Protein AF-A0A3D2RI47-F1 (afdb_monomer_lite)

Sequence (76 aa):
MIRPTQLIGWVQERIDVQSAIAFVADNLRKPIPKHVNFLYTFGSIALFLFVLQAITGTLMLVYYKPTVKEAYGSVQ

pLDDT: mean 79.47, std 13.5, range [49.97, 97.06]

Radius of gyration: 21.58 Å; chains: 1; bounding box: 45×39×51 Å

Foldseek 3Di:
DDDVVVVVVVCCVVDVVVVVVVVVVVVVPDDDDPPDDPVVCVVVVVVVVVVVCVVVVVVCVVQQDPDPVCRVVSVD

Structure (mmCIF, N/CA/C/O backbone):
data_AF-A0A3D2RI47-F1
#
_entry.id   AF-A0A3D2RI47-F1
#
loop_
_atom_site.group_PDB
_atom_site.id
_atom_site.type_symbol
_atom_site.label_atom_id
_atom_site.label_alt_id
_atom_site.label_comp_id
_atom_site.label_asym_id
_atom_site.label_entity_id
_atom_site.label_seq_id
_atom_site.pdbx_PDB_ins_code
_atom_site.Cartn_x
_atom_site.Cartn_y
_atom_site.Cartn_z
_atom_site.occupancy
_atom_site.B_iso_or_equiv
_atom_site.auth_seq_id
_atom_site.auth_comp_id
_atom_site.auth_asym_id
_atom_site.auth_atom_id
_atom_site.pdbx_PDB_model_num
ATOM 1 N N . MET A 1 1 ? -20.005 -28.565 -14.195 1.00 57.12 1 MET A N 1
ATOM 2 C CA . MET A 1 1 ? -18.718 -28.468 -13.471 1.00 57.12 1 MET A CA 1
ATOM 3 C C . MET A 1 1 ? -17.841 -27.454 -14.202 1.00 57.12 1 MET A C 1
ATOM 5 O O . MET A 1 1 ? -17.212 -27.804 -15.192 1.00 57.12 1 MET A O 1
ATOM 9 N N . ILE A 1 2 ? -17.902 -26.175 -13.818 1.00 59.97 2 ILE A N 1
ATOM 10 C CA . ILE A 1 2 ? -17.138 -25.107 -14.485 1.00 59.97 2 ILE A CA 1
ATOM 11 C C . ILE A 1 2 ? -15.687 -25.236 -14.022 1.00 59.97 2 ILE A C 1
ATOM 13 O O . ILE A 1 2 ? -15.410 -25.157 -12.828 1.00 59.97 2 ILE A O 1
ATOM 17 N N . ARG A 1 3 ? -14.767 -25.505 -14.952 1.00 71.06 3 ARG A N 1
ATOM 18 C CA . ARG A 1 3 ? -13.339 -25.581 -14.628 1.00 71.06 3 ARG A CA 1
ATOM 19 C C . ARG A 1 3 ? -12.825 -24.157 -14.364 1.00 71.06 3 ARG A C 1
ATOM 21 O O . ARG A 1 3 ? -13.138 -23.276 -15.165 1.00 71.06 3 ARG A O 1
ATOM 28 N N . PRO A 1 4 ? -12.027 -23.915 -13.310 1.00 68.25 4 PRO A N 1
ATOM 29 C CA . PRO A 1 4 ? -11.536 -22.575 -12.962 1.00 68.25 4 PRO A CA 1
ATOM 30 C C . PRO A 1 4 ? -10.786 -21.875 -14.110 1.00 68.25 4 PRO A C 1
ATOM 32 O O . PRO A 1 4 ? -10.850 -20.657 -14.238 1.00 68.25 4 PRO A O 1
ATOM 35 N N . THR A 1 5 ? -10.174 -22.634 -15.021 1.00 74.06 5 THR A N 1
ATOM 36 C CA . THR A 1 5 ? -9.532 -22.129 -16.245 1.00 74.06 5 THR A CA 1
ATOM 37 C C . THR A 1 5 ? -10.485 -21.425 -17.216 1.00 74.06 5 THR A C 1
ATOM 39 O O . THR A 1 5 ? -10.066 -20.499 -17.900 1.00 74.06 5 THR A O 1
ATOM 42 N N . GLN A 1 6 ? -11.761 -21.819 -17.265 1.00 77.06 6 GLN A N 1
ATOM 43 C CA . GLN A 1 6 ? -12.766 -21.199 -18.140 1.00 77.06 6 GLN A CA 1
ATOM 44 C C . GLN A 1 6 ? -13.212 -19.831 -17.605 1.00 77.06 6 GLN A C 1
ATOM 46 O O . GLN A 1 6 ? -13.415 -18.901 -18.377 1.00 77.06 6 GLN A O 1
ATOM 51 N N . LEU A 1 7 ? -13.313 -19.689 -16.277 1.00 77.88 7 LEU A N 1
ATOM 52 C CA . LEU A 1 7 ? -13.622 -18.411 -15.626 1.00 77.88 7 LEU A CA 1
ATOM 53 C C . LEU A 1 7 ? -12.478 -17.412 -15.793 1.00 77.88 7 LEU A C 1
ATOM 55 O O . LEU A 1 7 ? -12.722 -16.269 -16.161 1.00 77.88 7 LEU A O 1
ATOM 59 N N . ILE A 1 8 ? -11.237 -17.856 -15.576 1.00 77.50 8 ILE A N 1
ATOM 60 C CA . ILE A 1 8 ? -10.055 -17.012 -15.783 1.00 77.50 8 ILE A CA 1
ATOM 61 C C . ILE A 1 8 ? -9.980 -16.564 -17.246 1.00 77.50 8 ILE A C 1
ATOM 63 O O . ILE A 1 8 ? -9.807 -15.378 -17.492 1.00 77.50 8 ILE A O 1
ATOM 67 N N . GLY A 1 9 ? -10.190 -17.472 -18.208 1.00 79.19 9 GLY A N 1
ATOM 68 C CA . GLY A 1 9 ? -10.205 -17.133 -19.635 1.00 79.19 9 GLY A CA 1
ATOM 69 C C . GLY A 1 9 ? -11.296 -16.126 -20.013 1.00 79.19 9 GLY A C 1
ATOM 70 O O . GLY A 1 9 ? -11.018 -15.160 -20.715 1.00 79.19 9 GLY A O 1
ATOM 71 N N . TRP A 1 10 ? -12.514 -16.294 -19.491 1.00 81.94 10 TRP A N 1
ATOM 72 C CA . TRP A 1 10 ? -13.618 -15.359 -19.729 1.00 81.94 10 TRP A CA 1
ATOM 73 C C . TRP A 1 10 ? -13.360 -13.968 -19.127 1.00 81.94 10 TRP A C 1
ATOM 75 O O . TRP A 1 10 ? -13.639 -12.954 -19.767 1.00 81.94 10 TRP A O 1
ATOM 85 N N . VAL A 1 11 ? -12.789 -13.902 -17.916 1.00 80.31 11 VAL A N 1
ATOM 86 C CA . VAL A 1 11 ? -12.389 -12.630 -17.290 1.00 80.31 11 VAL A CA 1
ATOM 87 C C . VAL A 1 11 ? -11.264 -11.975 -18.086 1.00 80.31 11 VAL A C 1
ATOM 89 O O . VAL A 1 11 ? -11.339 -10.781 -18.341 1.00 80.31 11 VAL A O 1
ATOM 92 N N . GLN A 1 12 ? -10.271 -12.747 -18.525 1.00 80.00 12 GLN A N 1
ATOM 93 C CA . GLN A 1 12 ? -9.133 -12.277 -19.318 1.00 80.00 12 GLN A CA 1
ATOM 94 C C . GLN A 1 12 ? -9.554 -11.665 -20.663 1.00 80.00 12 GLN A C 1
ATOM 96 O O . GLN A 1 12 ? -8.928 -10.725 -21.142 1.00 80.00 12 GLN A O 1
ATOM 101 N N . GLU A 1 13 ? -10.610 -12.200 -21.280 1.00 79.81 13 GLU A N 1
ATOM 102 C CA . GLU A 1 13 ? -11.149 -11.708 -22.552 1.00 79.81 13 GLU A CA 1
ATOM 103 C C . GLU A 1 13 ? -11.912 -10.378 -22.396 1.00 79.81 13 GLU A C 1
ATOM 105 O O . GLU A 1 13 ? -12.062 -9.620 -23.352 1.00 79.81 13 GLU A O 1
ATOM 110 N N . ARG A 1 14 ? -12.431 -10.088 -21.196 1.00 80.31 14 ARG A N 1
ATOM 111 C CA . ARG A 1 14 ? -13.236 -8.886 -20.903 1.00 80.31 14 ARG A CA 1
ATOM 112 C C . ARG A 1 14 ? -12.459 -7.805 -20.160 1.00 80.31 14 ARG A C 1
ATOM 114 O O . ARG A 1 14 ? -12.746 -6.623 -20.319 1.00 80.31 14 ARG A O 1
ATOM 121 N N . ILE A 1 15 ? -11.501 -8.217 -19.344 1.00 79.12 15 ILE A N 1
ATOM 122 C CA . ILE A 1 15 ? -10.618 -7.375 -18.555 1.00 79.12 15 ILE A CA 1
ATOM 123 C C . ILE A 1 15 ? -9.211 -7.787 -1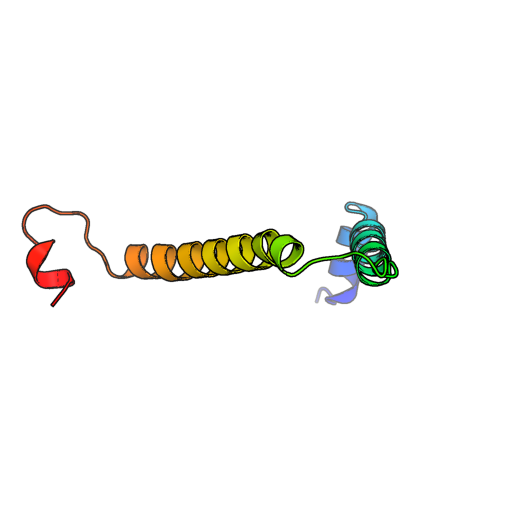8.955 1.00 79.12 15 ILE A C 1
ATOM 125 O O . ILE A 1 15 ? -8.812 -8.930 -18.738 1.00 79.12 15 ILE A O 1
ATOM 129 N N . ASP A 1 16 ? -8.451 -6.861 -19.530 1.00 80.38 16 ASP A N 1
ATOM 130 C CA . ASP A 1 16 ? -7.065 -7.114 -19.909 1.00 80.38 16 ASP A CA 1
ATOM 131 C C . ASP A 1 16 ? -6.157 -7.119 -18.667 1.00 80.38 16 ASP A C 1
ATOM 133 O O . ASP A 1 16 ? -5.358 -6.224 -18.401 1.00 80.38 16 ASP A O 1
ATOM 137 N N . VAL A 1 17 ? -6.334 -8.150 -17.842 1.00 79.19 17 VAL A N 1
ATOM 138 C CA . VAL A 1 17 ? -5.576 -8.357 -16.607 1.00 79.19 17 VAL A CA 1
ATOM 139 C C . VAL A 1 17 ? -4.102 -8.617 -16.928 1.00 79.19 17 VAL A C 1
ATOM 141 O O . VAL A 1 17 ? -3.231 -8.253 -16.141 1.00 79.19 17 VAL A O 1
ATOM 144 N N . GLN A 1 18 ? -3.801 -9.188 -18.102 1.00 79.88 18 GLN A N 1
ATOM 145 C CA . GLN A 1 18 ? -2.426 -9.479 -18.498 1.00 79.88 18 GLN A CA 1
ATOM 146 C C . GLN A 1 18 ? -1.661 -8.193 -18.784 1.00 79.88 18 GLN A C 1
ATOM 148 O O . GLN A 1 18 ? -0.515 -8.094 -18.349 1.00 79.88 18 GLN A O 1
ATOM 153 N N . SER A 1 19 ? -2.259 -7.203 -19.455 1.00 82.50 19 SER A N 1
ATOM 154 C CA . SER A 1 19 ? -1.564 -5.929 -19.658 1.00 82.50 19 SER A CA 1
ATOM 155 C C . SER A 1 19 ? -1.345 -5.180 -18.351 1.00 82.50 19 SER A C 1
ATOM 157 O O . SER A 1 19 ? -0.267 -4.623 -18.156 1.00 82.50 19 SER A O 1
ATOM 159 N N . ALA A 1 20 ? -2.293 -5.232 -17.412 1.00 83.75 20 ALA A N 1
ATOM 160 C CA . ALA A 1 20 ? -2.107 -4.653 -16.084 1.00 83.75 20 ALA A CA 1
ATOM 161 C C . ALA A 1 20 ? -0.950 -5.328 -15.321 1.00 83.75 20 ALA A C 1
ATOM 163 O O . ALA A 1 20 ? -0.095 -4.643 -14.757 1.00 83.75 20 ALA A O 1
ATOM 164 N N . ILE A 1 21 ? -0.875 -6.663 -15.342 1.00 85.12 21 ILE A N 1
ATOM 165 C CA . ILE A 1 21 ? 0.221 -7.420 -14.718 1.00 85.12 21 ILE A CA 1
ATOM 166 C C . ILE A 1 21 ? 1.557 -7.112 -15.402 1.00 85.12 21 ILE A C 1
ATOM 168 O O . ILE A 1 21 ? 2.549 -6.871 -14.714 1.00 85.12 21 ILE A O 1
ATOM 172 N N . ALA A 1 22 ? 1.588 -7.089 -16.737 1.00 86.06 22 ALA A N 1
ATOM 173 C CA . ALA A 1 22 ? 2.782 -6.760 -17.510 1.00 86.06 22 ALA A CA 1
ATOM 174 C C . ALA A 1 22 ? 3.264 -5.336 -17.206 1.00 86.06 22 ALA A C 1
ATOM 176 O O . ALA A 1 22 ? 4.438 -5.136 -16.911 1.00 86.06 22 ALA A O 1
ATOM 177 N N . PHE A 1 23 ? 2.349 -4.366 -17.149 1.00 87.12 23 PHE A N 1
ATOM 178 C CA . PHE A 1 23 ? 2.655 -2.989 -16.774 1.00 87.12 23 PHE A CA 1
ATOM 179 C C . PHE A 1 23 ? 3.273 -2.905 -15.375 1.00 87.12 23 PHE A C 1
ATOM 181 O O . PHE A 1 23 ? 4.275 -2.216 -15.178 1.00 87.12 23 PHE A O 1
ATOM 188 N N . VAL A 1 24 ? 2.716 -3.615 -14.390 1.00 87.19 24 VAL A N 1
ATOM 189 C CA . VAL A 1 24 ? 3.287 -3.660 -13.037 1.00 87.19 24 VAL A CA 1
ATOM 190 C C . VAL A 1 24 ? 4.682 -4.290 -13.068 1.00 87.19 24 VAL A C 1
ATOM 192 O O . VAL A 1 24 ? 5.628 -3.698 -12.549 1.00 87.19 24 VAL A O 1
ATOM 195 N N . ALA A 1 25 ? 4.840 -5.439 -13.728 1.00 87.88 25 ALA A N 1
ATOM 196 C CA . ALA A 1 25 ? 6.122 -6.129 -13.850 1.00 87.88 25 ALA A CA 1
ATOM 197 C C . ALA A 1 25 ? 7.204 -5.253 -14.507 1.00 87.88 25 ALA A C 1
ATOM 199 O O . ALA A 1 25 ? 8.337 -5.212 -14.021 1.00 87.88 25 ALA A O 1
ATOM 200 N N . ASP A 1 26 ? 6.852 -4.514 -15.557 1.00 89.31 26 ASP A N 1
ATOM 201 C CA . ASP A 1 26 ? 7.762 -3.598 -16.240 1.00 89.31 26 ASP A CA 1
ATOM 202 C C . ASP A 1 26 ? 8.175 -2.438 -15.335 1.00 89.31 26 ASP A C 1
ATOM 204 O O . ASP A 1 26 ? 9.348 -2.068 -15.299 1.00 89.31 26 ASP A O 1
ATOM 208 N N . ASN A 1 27 ? 7.248 -1.882 -14.549 1.00 86.75 27 ASN A N 1
ATOM 209 C CA . ASN A 1 27 ? 7.569 -0.818 -13.598 1.00 86.75 27 ASN A CA 1
ATOM 210 C C . ASN A 1 27 ? 8.500 -1.291 -12.473 1.00 86.75 27 ASN A C 1
ATOM 212 O O . ASN A 1 27 ? 9.404 -0.546 -12.099 1.00 86.75 27 ASN A O 1
ATOM 216 N N . LEU A 1 28 ? 8.333 -2.520 -11.975 1.00 85.94 28 LEU A N 1
ATOM 217 C CA . LEU A 1 28 ? 9.201 -3.083 -10.932 1.00 85.94 28 LEU A CA 1
ATOM 218 C C . LEU A 1 28 ? 10.628 -3.365 -11.430 1.00 85.94 28 LEU A C 1
ATOM 220 O O . LEU A 1 28 ? 11.564 -3.371 -10.634 1.00 85.94 28 LEU A O 1
ATOM 224 N N . ARG A 1 29 ? 10.805 -3.609 -12.733 1.00 88.56 29 ARG A N 1
ATOM 225 C CA . ARG A 1 29 ? 12.107 -3.929 -13.343 1.00 88.56 29 ARG A CA 1
ATOM 226 C C . ARG A 1 29 ? 12.918 -2.705 -13.765 1.00 88.56 29 ARG A C 1
ATOM 228 O O . ARG A 1 29 ? 14.067 -2.866 -14.178 1.00 88.56 29 ARG A O 1
ATOM 235 N N . LYS A 1 30 ? 12.352 -1.496 -13.694 1.00 86.88 30 LYS A N 1
ATOM 236 C CA . LYS A 1 30 ? 13.050 -0.272 -14.110 1.00 86.88 30 LYS A CA 1
ATOM 237 C C . LYS A 1 30 ? 14.303 -0.053 -13.249 1.00 86.88 30 LYS A C 1
ATOM 239 O O . LYS A 1 30 ? 14.202 -0.057 -12.021 1.00 86.88 30 LYS A O 1
ATOM 244 N N . PRO A 1 31 ? 15.483 0.153 -13.863 1.00 85.25 31 PRO A N 1
ATOM 245 C CA . PRO A 1 31 ? 16.709 0.384 -13.115 1.00 85.25 31 PRO A CA 1
ATOM 246 C C . PRO A 1 31 ? 16.617 1.698 -12.336 1.00 85.25 31 PRO A C 1
ATOM 248 O O . PRO A 1 31 ? 16.179 2.724 -12.858 1.00 85.25 31 PRO A O 1
ATOM 251 N N . ILE A 1 32 ? 17.058 1.662 -11.081 1.00 84.88 32 ILE A N 1
ATOM 252 C CA . ILE A 1 32 ? 17.015 2.816 -10.185 1.00 84.88 32 ILE A CA 1
ATOM 253 C C . ILE A 1 32 ? 18.248 3.699 -10.455 1.00 84.88 32 ILE A C 1
ATOM 255 O O . ILE A 1 32 ? 19.373 3.186 -10.475 1.00 84.88 32 ILE A O 1
ATOM 259 N N . PRO A 1 33 ? 18.086 5.017 -10.672 1.00 84.62 33 PRO A N 1
ATOM 260 C CA . PRO A 1 33 ? 19.215 5.904 -10.923 1.00 84.62 33 PRO A CA 1
ATOM 261 C C . PRO A 1 33 ? 20.111 6.038 -9.682 1.00 84.62 33 PRO A C 1
ATOM 263 O O . PRO A 1 33 ? 19.631 6.075 -8.556 1.00 84.62 33 PRO A O 1
ATOM 266 N N . LYS A 1 34 ? 21.431 6.174 -9.875 1.00 80.75 34 LYS A N 1
ATOM 267 C CA . LYS A 1 34 ? 22.430 6.175 -8.780 1.00 80.75 34 LYS A CA 1
ATOM 268 C C . LYS A 1 34 ? 22.331 7.353 -7.794 1.00 80.75 34 LYS A C 1
ATOM 270 O O . LYS A 1 34 ? 23.009 7.335 -6.777 1.00 80.75 34 LYS A O 1
ATOM 275 N N . HIS A 1 35 ? 21.529 8.375 -8.099 1.00 84.06 35 HIS A N 1
ATOM 276 C CA . HIS A 1 35 ? 21.367 9.587 -7.286 1.00 84.06 35 HIS A CA 1
ATOM 277 C C . HIS A 1 35 ? 20.094 9.578 -6.419 1.00 84.06 35 HIS A C 1
ATOM 279 O O . HIS A 1 35 ? 19.668 10.629 -5.939 1.00 84.06 35 HIS A O 1
ATOM 285 N N . VAL A 1 36 ? 19.456 8.419 -6.221 1.00 85.44 36 VAL A N 1
ATOM 286 C CA . VAL A 1 36 ? 18.338 8.309 -5.276 1.00 85.44 36 VAL A CA 1
ATOM 287 C C . VAL A 1 36 ? 18.827 8.437 -3.838 1.00 85.44 36 VAL A C 1
ATOM 289 O O . VAL A 1 36 ? 19.806 7.818 -3.430 1.00 85.44 36 VAL A O 1
ATOM 292 N N . ASN A 1 37 ? 18.116 9.246 -3.061 1.00 85.56 37 ASN A N 1
ATOM 293 C CA . ASN A 1 37 ? 18.342 9.393 -1.628 1.00 85.56 37 ASN A CA 1
ATOM 294 C C . ASN A 1 37 ? 17.295 8.586 -0.836 1.00 85.56 37 ASN A C 1
ATOM 296 O O . ASN A 1 37 ? 16.273 8.168 -1.382 1.00 85.56 37 ASN A O 1
ATOM 300 N N . PHE A 1 38 ? 17.491 8.429 0.473 1.00 86.50 38 PHE A N 1
ATOM 301 C CA . PHE A 1 38 ? 16.547 7.754 1.369 1.00 86.50 38 PHE A CA 1
ATOM 302 C C . PHE A 1 38 ? 15.124 8.333 1.293 1.00 86.50 38 PHE A C 1
ATOM 304 O O . PHE A 1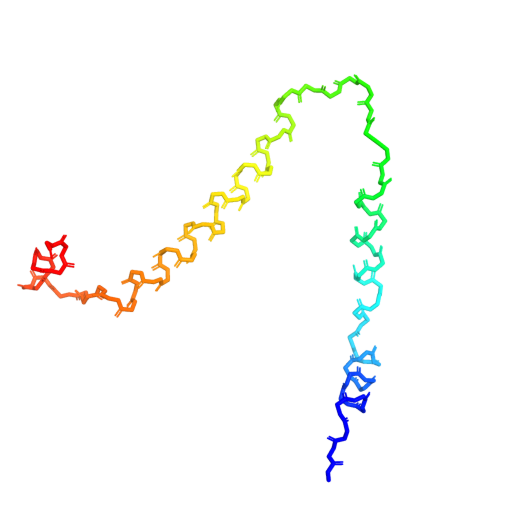 38 ? 14.151 7.597 1.441 1.00 86.50 38 PHE A O 1
ATOM 311 N N . LEU A 1 39 ? 14.984 9.628 0.980 1.00 90.25 39 LEU A N 1
ATOM 312 C CA . LEU A 1 39 ? 13.686 10.299 0.883 1.00 90.25 39 LEU A CA 1
ATOM 313 C C . LEU A 1 39 ? 12.725 9.649 -0.131 1.00 90.25 39 LEU A C 1
ATOM 315 O O . LEU A 1 39 ? 11.512 9.711 0.044 1.00 90.25 39 LEU A O 1
ATOM 319 N N . TYR A 1 40 ? 13.248 8.972 -1.157 1.00 86.44 40 TYR A N 1
ATOM 320 C CA . TYR A 1 40 ? 12.427 8.270 -2.147 1.00 86.44 40 TYR A CA 1
ATOM 321 C C . TYR A 1 40 ? 11.680 7.060 -1.551 1.00 86.44 40 TYR A C 1
ATOM 323 O O . TYR A 1 40 ? 10.718 6.581 -2.145 1.00 86.44 40 TYR A O 1
ATOM 331 N N . THR A 1 41 ? 12.071 6.590 -0.360 1.00 89.19 41 THR A N 1
ATOM 332 C CA . THR A 1 41 ? 11.393 5.489 0.347 1.00 89.19 41 THR A CA 1
ATOM 333 C C . THR A 1 41 ? 10.149 5.934 1.122 1.00 89.19 41 THR A C 1
ATOM 335 O O . THR A 1 41 ? 9.307 5.090 1.431 1.00 89.19 41 THR A O 1
ATOM 338 N N . PHE A 1 42 ? 9.962 7.239 1.376 1.00 93.69 42 PHE A N 1
ATOM 339 C CA . PHE A 1 42 ? 8.788 7.743 2.104 1.00 93.69 42 PHE A CA 1
ATOM 340 C C . PHE A 1 42 ? 7.466 7.394 1.421 1.00 93.69 42 PHE A C 1
ATOM 342 O O . PHE A 1 42 ? 6.487 7.135 2.115 1.00 93.69 42 PHE A O 1
ATOM 349 N N . GLY A 1 43 ? 7.435 7.323 0.086 1.00 90.69 43 GLY A N 1
ATOM 350 C CA . GLY A 1 43 ? 6.247 6.879 -0.647 1.00 90.69 43 GLY A CA 1
ATOM 351 C C . GLY A 1 43 ? 5.849 5.444 -0.285 1.00 90.69 43 GLY A C 1
ATOM 352 O O . GLY A 1 43 ? 4.694 5.186 0.050 1.00 90.69 43 GLY A O 1
ATOM 353 N N . SER A 1 44 ? 6.815 4.522 -0.267 1.00 92.00 44 SER A N 1
ATOM 354 C CA . SER A 1 44 ? 6.586 3.128 0.131 1.00 92.00 44 SER A CA 1
ATOM 355 C C . SER A 1 44 ? 6.207 3.005 1.608 1.00 92.00 44 SER A C 1
ATOM 357 O O . SER A 1 44 ? 5.332 2.212 1.946 1.00 92.00 44 SER A O 1
ATOM 359 N N . ILE A 1 45 ? 6.818 3.812 2.484 1.00 95.56 45 ILE A N 1
ATOM 360 C CA . ILE A 1 45 ? 6.473 3.864 3.913 1.00 95.56 45 ILE A CA 1
ATOM 361 C C . ILE A 1 45 ? 5.028 4.344 4.100 1.00 95.56 45 ILE A C 1
ATOM 363 O O . ILE A 1 45 ? 4.268 3.718 4.834 1.00 95.56 45 ILE A O 1
ATOM 367 N N . ALA A 1 46 ? 4.621 5.414 3.415 1.00 95.75 46 ALA A N 1
ATOM 368 C CA . ALA A 1 46 ? 3.261 5.938 3.489 1.00 95.75 46 ALA A CA 1
ATOM 369 C C . ALA A 1 46 ? 2.228 4.916 2.990 1.00 95.75 46 ALA A C 1
ATOM 371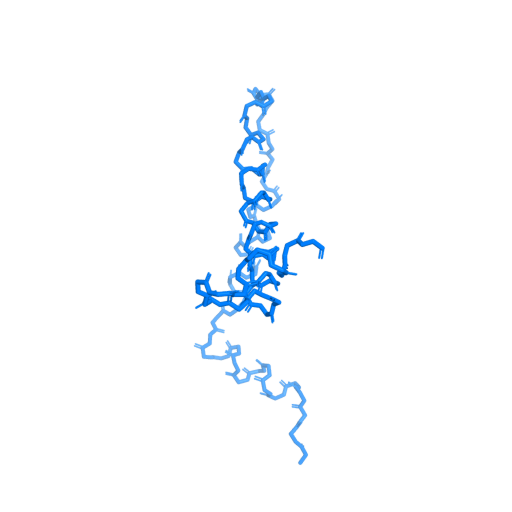 O O . ALA A 1 46 ? 1.209 4.706 3.646 1.00 95.75 46 ALA A O 1
ATOM 372 N N . LEU A 1 47 ? 2.511 4.232 1.874 1.00 95.25 47 LEU A N 1
ATOM 373 C CA . LEU A 1 47 ? 1.647 3.173 1.352 1.00 95.25 47 LEU A CA 1
ATOM 374 C C . LEU A 1 47 ? 1.527 2.001 2.336 1.00 95.25 47 LEU A C 1
ATOM 376 O O . LEU A 1 47 ? 0.426 1.508 2.575 1.00 95.25 47 LEU A O 1
ATOM 380 N N . PHE A 1 48 ? 2.641 1.580 2.937 1.00 96.00 48 PHE A N 1
ATOM 381 C CA . PHE A 1 48 ? 2.648 0.532 3.955 1.00 96.00 48 PHE A CA 1
ATOM 382 C C . PHE A 1 48 ? 1.794 0.916 5.170 1.00 96.00 48 PHE A C 1
ATOM 384 O O . PHE A 1 48 ? 0.931 0.141 5.580 1.00 96.00 48 PHE A O 1
ATOM 391 N N . LE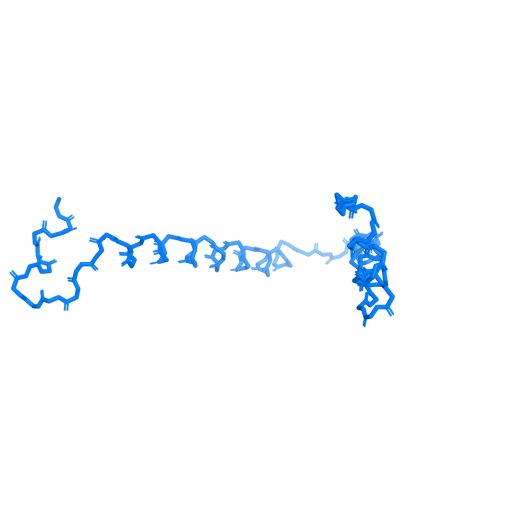U A 1 49 ? 1.985 2.124 5.709 1.00 96.69 49 LEU A N 1
ATOM 392 C CA . LEU A 1 49 ? 1.206 2.624 6.844 1.00 96.69 49 LEU A CA 1
ATOM 393 C C . LEU A 1 49 ? -0.282 2.748 6.508 1.00 96.69 49 LEU A C 1
ATOM 395 O O . LEU A 1 49 ? -1.118 2.408 7.340 1.00 96.69 49 LEU A O 1
ATOM 399 N N . PHE A 1 50 ? -0.624 3.181 5.294 1.00 97.06 50 PHE A N 1
ATOM 400 C CA . PHE A 1 50 ? -2.010 3.248 4.838 1.00 97.06 50 PHE A CA 1
ATOM 401 C C . PHE A 1 50 ? -2.674 1.866 4.819 1.00 97.06 50 PHE A C 1
ATOM 403 O O . PHE A 1 50 ? -3.760 1.704 5.370 1.00 97.06 50 PHE A O 1
ATOM 410 N N . VAL A 1 51 ? -2.016 0.857 4.237 1.00 97.00 51 VAL A N 1
ATOM 411 C CA . VAL A 1 51 ? -2.538 -0.520 4.208 1.00 97.00 51 VAL A CA 1
ATOM 412 C C . VAL A 1 51 ? -2.661 -1.082 5.622 1.00 97.00 51 VAL A C 1
ATOM 414 O O . VAL A 1 51 ? -3.688 -1.669 5.962 1.00 97.00 51 VAL A O 1
ATOM 417 N N . LEU A 1 52 ? -1.653 -0.853 6.467 1.00 96.06 52 LEU A N 1
ATOM 418 C CA . LEU A 1 52 ? -1.685 -1.246 7.871 1.00 96.06 52 LEU A CA 1
ATOM 419 C C . LEU A 1 52 ? -2.884 -0.614 8.585 1.00 96.06 52 LEU A C 1
ATOM 421 O O . LEU A 1 52 ? -3.633 -1.327 9.247 1.00 96.06 52 LEU A O 1
ATOM 425 N N . GLN A 1 53 ? -3.112 0.689 8.403 1.00 94.25 53 GLN A N 1
ATOM 426 C CA . GLN A 1 53 ? -4.223 1.413 9.016 1.00 94.25 53 GLN A CA 1
ATOM 427 C C . GLN A 1 53 ? -5.587 0.981 8.470 1.00 94.25 53 GLN A C 1
ATOM 429 O O . GLN A 1 53 ? -6.558 0.941 9.224 1.00 94.25 53 GLN A O 1
ATOM 434 N N . ALA A 1 54 ? -5.677 0.646 7.183 1.00 95.44 54 ALA A N 1
ATOM 435 C CA . ALA A 1 54 ? -6.898 0.135 6.574 1.00 95.44 54 ALA A CA 1
ATOM 436 C C . ALA A 1 54 ? -7.277 -1.231 7.159 1.00 95.44 54 ALA A C 1
ATOM 438 O O . ALA A 1 54 ? -8.435 -1.445 7.517 1.00 95.44 54 ALA A O 1
ATOM 439 N N . ILE A 1 55 ? -6.306 -2.136 7.321 1.00 94.19 55 ILE A N 1
ATOM 440 C CA . ILE A 1 55 ? -6.537 -3.459 7.914 1.00 94.19 55 ILE A CA 1
ATOM 441 C C . ILE A 1 55 ? -6.904 -3.318 9.391 1.00 94.19 55 ILE A C 1
ATOM 443 O O . ILE A 1 55 ? -7.950 -3.810 9.808 1.00 94.19 55 ILE A O 1
ATOM 447 N N . THR A 1 56 ? -6.090 -2.621 10.186 1.00 89.38 56 THR A N 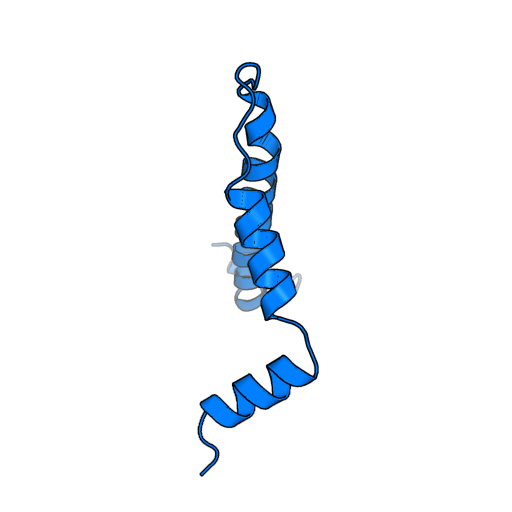1
ATOM 448 C CA . THR A 1 56 ? -6.345 -2.466 11.627 1.00 89.38 56 THR A CA 1
ATOM 449 C C . THR A 1 56 ? -7.613 -1.664 11.901 1.00 89.38 56 THR A C 1
ATOM 451 O O . THR A 1 56 ? -8.381 -2.023 12.788 1.00 89.38 56 THR A O 1
ATOM 454 N N . GLY A 1 57 ? -7.893 -0.632 11.104 1.00 87.56 57 GLY A N 1
ATOM 455 C CA . GLY A 1 57 ? -9.132 0.138 11.168 1.00 87.56 57 GLY A CA 1
ATOM 456 C C . GLY A 1 57 ? -10.357 -0.713 10.842 1.00 87.56 57 GLY A C 1
ATOM 457 O O . GLY A 1 57 ? -11.339 -0.673 11.577 1.00 87.56 57 GLY A O 1
ATOM 458 N N . THR A 1 58 ? -10.285 -1.547 9.799 1.00 88.06 58 THR A N 1
ATOM 459 C CA . THR A 1 58 ? -11.377 -2.474 9.461 1.00 88.06 58 THR A CA 1
ATOM 460 C C . THR A 1 58 ? -11.583 -3.517 10.557 1.00 88.06 58 THR A C 1
ATOM 462 O O . THR A 1 58 ? -12.721 -3.811 10.910 1.00 88.06 58 THR A O 1
ATOM 465 N N . LEU A 1 59 ? -10.507 -4.037 11.154 1.00 84.75 59 LEU A N 1
ATOM 466 C CA . LEU A 1 59 ? -10.610 -4.938 12.304 1.00 84.75 59 LEU A CA 1
ATOM 467 C C . LEU A 1 59 ? -11.283 -4.246 13.491 1.00 84.75 59 LEU A C 1
ATOM 469 O O . LEU A 1 59 ? -12.184 -4.822 14.094 1.00 84.75 59 LEU A O 1
ATOM 473 N N . MET A 1 60 ? -10.927 -2.994 13.785 1.00 80.19 60 MET A N 1
ATOM 474 C CA . MET A 1 60 ? -11.612 -2.231 14.826 1.00 80.19 60 MET A CA 1
ATOM 475 C C . MET A 1 60 ? -13.100 -2.060 14.527 1.00 80.19 60 MET A C 1
ATOM 477 O O . MET A 1 60 ? -13.880 -2.158 15.457 1.00 80.19 60 MET A O 1
ATOM 481 N N . LEU A 1 61 ? -13.537 -1.902 13.274 1.00 78.31 61 LEU A N 1
ATOM 482 C CA . LEU A 1 61 ? -14.974 -1.844 12.960 1.00 78.31 61 LEU A CA 1
ATOM 483 C C . LEU A 1 61 ? -15.733 -3.131 13.323 1.00 78.31 61 LEU A C 1
ATOM 485 O O . LEU A 1 61 ? -16.926 -3.066 13.606 1.00 78.31 61 LEU A O 1
ATOM 489 N N . VAL A 1 62 ? -15.066 -4.288 13.331 1.00 74.06 62 VAL A N 1
ATOM 490 C CA . VAL A 1 62 ? -15.682 -5.566 13.730 1.00 74.06 62 VAL A CA 1
ATOM 491 C C . VAL A 1 62 ? -15.832 -5.667 15.253 1.00 74.06 62 VAL A C 1
ATOM 493 O O . VAL A 1 62 ? -16.795 -6.261 15.734 1.00 74.06 62 VAL A O 1
ATOM 496 N N . TYR A 1 63 ? -14.910 -5.075 16.016 1.00 66.31 63 TYR A N 1
ATOM 497 C CA . TYR A 1 63 ? -14.883 -5.168 17.482 1.00 66.31 63 TYR A CA 1
ATOM 498 C C . TYR A 1 63 ? -15.419 -3.920 18.207 1.00 66.31 63 TYR A C 1
ATOM 500 O O . TYR A 1 63 ? -15.791 -3.997 19.376 1.00 66.31 63 TYR A O 1
ATOM 508 N N . TYR A 1 64 ? -15.495 -2.773 17.534 1.00 59.72 64 TYR A N 1
ATOM 509 C CA . TYR A 1 64 ? -15.933 -1.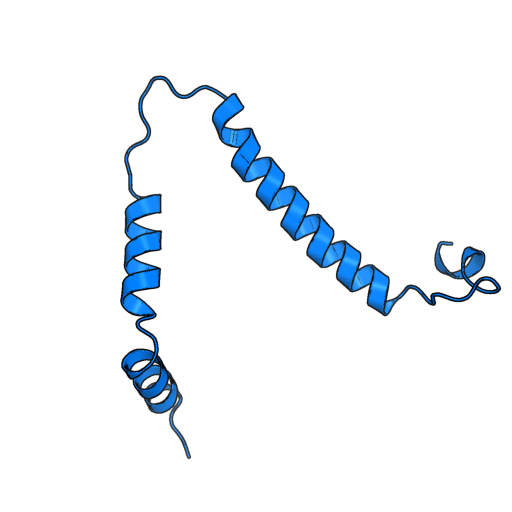503 18.100 1.00 59.72 64 TYR A CA 1
ATOM 510 C C . TYR A 1 64 ? -17.443 -1.343 17.940 1.00 59.72 64 TYR A C 1
ATOM 512 O O . TYR A 1 64 ? -17.960 -1.242 16.828 1.00 59.72 64 TYR A O 1
ATOM 520 N N . LYS A 1 65 ? -18.164 -1.271 19.061 1.00 58.94 65 LYS A N 1
ATOM 521 C CA . LYS A 1 65 ? -19.583 -0.911 19.068 1.00 58.94 65 LYS A CA 1
ATOM 522 C C . LYS A 1 65 ? -19.725 0.614 19.143 1.00 58.94 65 LYS A C 1
ATOM 524 O O . LYS A 1 65 ? -19.389 1.198 20.176 1.00 58.94 65 LYS A O 1
ATOM 529 N N . PRO A 1 66 ? -20.256 1.287 18.108 1.00 60.25 66 PRO A N 1
ATOM 530 C CA . PRO A 1 66 ? -20.392 2.740 18.091 1.00 60.25 66 PRO A CA 1
ATOM 531 C C . PRO A 1 66 ? -21.612 3.189 18.917 1.00 60.25 66 PRO A C 1
ATOM 533 O O . PRO A 1 66 ? -22.613 3.658 18.382 1.00 60.25 66 PRO A O 1
ATOM 536 N N . THR A 1 67 ? -21.586 3.013 20.241 1.00 53.53 67 THR A N 1
ATOM 537 C CA . THR A 1 67 ? -22.640 3.505 21.146 1.00 53.53 67 THR A CA 1
ATOM 538 C C . THR A 1 67 ? -22.025 4.130 22.396 1.00 53.53 67 THR A C 1
ATOM 540 O O . THR A 1 67 ? -21.220 3.515 23.090 1.00 53.53 67 THR A O 1
ATOM 543 N N . VAL A 1 68 ? -22.444 5.361 22.708 1.00 55.69 68 VAL A N 1
ATOM 544 C CA . VAL A 1 68 ? -21.875 6.244 23.751 1.00 55.69 68 VAL A CA 1
ATOM 545 C C . VAL A 1 68 ? -21.854 5.609 25.156 1.00 55.69 68 VAL A C 1
ATOM 547 O O . VAL A 1 68 ? -21.025 5.978 25.979 1.00 55.69 68 VAL A O 1
ATOM 550 N N . LYS A 1 69 ? -22.724 4.624 25.432 1.00 55.19 69 LYS A N 1
ATOM 551 C CA . LYS A 1 69 ? -22.778 3.894 26.714 1.00 55.19 69 LYS A CA 1
ATOM 552 C C . LYS A 1 69 ? -21.766 2.746 26.853 1.00 55.19 69 LYS A C 1
ATOM 554 O O . LYS A 1 69 ? -21.457 2.385 27.981 1.00 55.19 69 LYS A O 1
ATOM 559 N N . GLU A 1 70 ? -21.260 2.180 25.755 1.00 56.41 70 GLU A N 1
ATOM 560 C CA . GLU A 1 70 ? -20.358 1.008 25.769 1.00 56.41 70 GLU A CA 1
ATOM 561 C C . GLU A 1 70 ? -18.929 1.336 25.292 1.00 56.41 70 GLU A C 1
ATOM 563 O O . GLU A 1 70 ? -18.021 0.532 25.485 1.00 56.41 70 GLU A O 1
ATOM 568 N N . ALA A 1 71 ? -18.705 2.531 24.731 1.00 53.81 71 ALA A N 1
ATOM 569 C CA . ALA A 1 71 ? -17.439 2.933 24.107 1.00 53.81 71 ALA A CA 1
ATOM 570 C C . ALA A 1 71 ? -16.209 2.895 25.039 1.00 53.81 71 ALA A C 1
ATOM 572 O O . ALA A 1 71 ? -15.089 2.766 24.554 1.00 53.81 71 ALA A O 1
ATOM 573 N N . TYR A 1 72 ? -16.402 3.002 26.360 1.00 52.12 72 TYR A N 1
ATOM 574 C CA . TYR A 1 72 ? -15.310 2.916 27.339 1.00 52.12 72 TYR A CA 1
ATOM 575 C C . TYR A 1 72 ? -14.983 1.464 27.738 1.00 52.12 72 TYR A C 1
ATOM 577 O O . TYR A 1 72 ? -13.842 1.164 28.064 1.00 52.12 72 TYR A O 1
ATOM 585 N N . GLY A 1 73 ? -15.959 0.549 27.677 1.00 55.91 73 GLY A N 1
ATOM 586 C CA . GLY A 1 73 ? -15.769 -0.863 28.034 1.00 55.91 73 GLY A CA 1
ATOM 587 C C . GLY A 1 73 ? -15.193 -1.722 26.906 1.00 55.91 73 GLY A C 1
ATOM 588 O O . GLY A 1 73 ? -14.696 -2.806 27.169 1.00 55.91 73 GLY A O 1
ATOM 589 N N . SER A 1 74 ? -15.243 -1.251 25.656 1.00 51.66 74 SER A N 1
ATOM 590 C CA . SER A 1 74 ? -14.746 -1.981 24.478 1.00 51.66 74 SER A CA 1
ATOM 591 C C . SER A 1 74 ? -13.265 -1.743 24.155 1.00 51.66 74 SER A C 1
ATOM 593 O O . SER A 1 74 ? -12.767 -2.293 23.177 1.00 51.66 74 SER A O 1
ATOM 595 N N . VAL A 1 75 ? -12.587 -0.869 24.906 1.00 55.12 75 VAL A N 1
ATOM 596 C CA . VAL A 1 75 ? -11.169 -0.502 24.702 1.00 55.12 75 VAL A CA 1
ATOM 597 C C . VAL A 1 75 ? -10.269 -1.057 25.818 1.00 55.12 75 VAL A C 1
ATOM 599 O O . VAL A 1 75 ? -9.048 -1.042 25.669 1.00 55.12 75 VAL A O 1
ATOM 602 N N . GLN A 1 76 ? -10.858 -1.554 26.913 1.00 49.97 76 GLN A N 1
ATOM 603 C CA . GLN A 1 76 ? -10.145 -2.231 27.999 1.00 49.97 76 GLN A CA 1
ATOM 604 C C . GLN A 1 76 ? -9.980 -3.728 27.723 1.00 49.97 76 GLN A C 1
ATOM 606 O O . GLN A 1 76 ? -10.936 -4.339 27.195 1.00 49.97 76 GLN A O 1
#

Secondary structure (DSSP, 8-state):
---HHHHHHHHHHHS-HHHHHHHHHHHHTSPPPTT--GGGGHHHHHHHHHHHHHHHHHHHHHH----TTTTTTT--